Protein AF-A0A3P7FAY1-F1 (afdb_monomer_lite)

Foldseek 3Di:
DDDPPDPPPPPDPPDDPPPPPPPDPPPPPPDPDPPPDLLVVLLVQLLVVLVVQLVVLCVVCVPDVPSSVVSSWDALVVSLVSSVVVVSRPDRDDSVNSLVSVVVCVVVVQWDADPVRIIHGDDPPPDPDPVVLQQLVVDPCVVVEDPPDPRYPVPDPSNVVSVVVD

Structure (mmCIF, N/CA/C/O backbone):
data_AF-A0A3P7FAY1-F1
#
_entry.id   AF-A0A3P7FAY1-F1
#
loop_
_atom_site.group_PDB
_atom_site.id
_atom_site.type_symbol
_atom_site.label_atom_id
_atom_site.label_alt_id
_atom_site.label_comp_id
_atom_site.label_asym_id
_atom_site.label_entity_id
_atom_site.label_seq_id
_atom_site.pdbx_PDB_ins_code
_atom_site.Cartn_x
_atom_site.Cartn_y
_atom_site.Cartn_z
_atom_site.occupancy
_atom_site.B_iso_or_equiv
_atom_site.auth_seq_id
_atom_site.auth_comp_id
_atom_site.auth_asym_id
_atom_site.auth_atom_id
_atom_site.pdbx_PDB_model_num
ATOM 1 N N . MET A 1 1 ? -4.837 -12.043 38.611 1.00 30.36 1 MET A N 1
ATOM 2 C CA . MET A 1 1 ? -6.071 -11.304 38.277 1.00 30.36 1 MET A CA 1
ATOM 3 C C . MET A 1 1 ? -5.728 -9.819 38.271 1.00 30.36 1 MET A C 1
ATOM 5 O O . MET A 1 1 ? -6.006 -9.139 39.242 1.00 30.36 1 MET A O 1
ATOM 9 N N . HIS A 1 2 ? -5.007 -9.346 37.251 1.00 26.02 2 HIS A N 1
ATOM 10 C CA . HIS A 1 2 ? -4.680 -7.924 37.094 1.00 26.02 2 HIS A CA 1
ATOM 11 C C . HIS A 1 2 ? -5.364 -7.430 35.824 1.00 26.02 2 HIS A C 1
ATOM 13 O O . HIS A 1 2 ? -5.287 -8.087 34.786 1.00 26.02 2 HIS A O 1
ATOM 19 N N . GLY A 1 3 ? -6.137 -6.363 36.008 1.00 26.08 3 GLY A N 1
ATOM 20 C CA . GLY A 1 3 ? -7.195 -5.897 35.131 1.00 26.08 3 GLY A CA 1
ATOM 21 C C . GLY A 1 3 ? -6.705 -5.486 33.754 1.00 26.08 3 GLY A C 1
ATOM 22 O O . GLY A 1 3 ? -5.745 -4.739 33.604 1.00 26.08 3 GLY A O 1
ATOM 23 N N . ILE A 1 4 ? -7.436 -5.971 32.760 1.00 33.38 4 ILE A N 1
ATOM 24 C CA . ILE A 1 4 ? -7.482 -5.414 31.420 1.00 33.38 4 ILE A CA 1
ATOM 25 C C . ILE A 1 4 ? -8.342 -4.155 31.575 1.00 33.38 4 ILE A C 1
ATOM 27 O O . ILE A 1 4 ? -9.568 -4.230 31.494 1.00 33.38 4 ILE A O 1
ATOM 31 N N . GLU A 1 5 ? -7.724 -3.028 31.932 1.00 30.14 5 GLU A N 1
ATOM 32 C CA . GLU A 1 5 ? -8.387 -1.728 31.830 1.00 30.14 5 GLU A CA 1
ATOM 33 C C . GLU A 1 5 ? -8.719 -1.525 30.354 1.00 30.14 5 GLU A C 1
ATOM 35 O O . GLU A 1 5 ? -7.855 -1.438 29.479 1.00 30.14 5 GLU A O 1
ATOM 40 N N . LEU A 1 6 ? -10.020 -1.586 30.090 1.00 36.84 6 LEU A N 1
ATOM 41 C CA . LEU A 1 6 ? -10.635 -1.310 28.813 1.00 36.84 6 LEU A CA 1
ATOM 42 C C . LE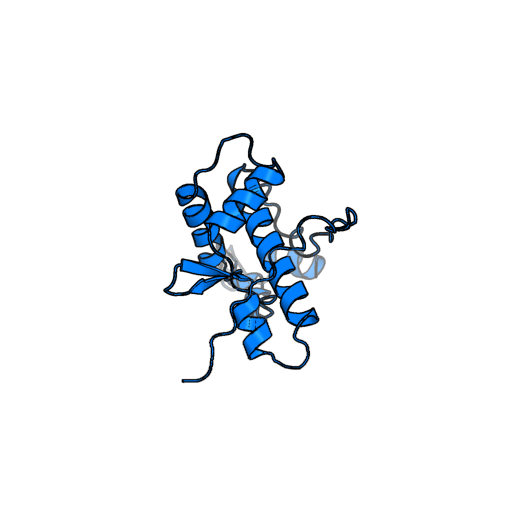U A 1 6 ? -10.094 0.025 28.305 1.00 36.84 6 LEU A C 1
ATOM 44 O O . LEU A 1 6 ? -10.191 1.035 28.995 1.00 36.84 6 LEU A O 1
ATOM 48 N N . CYS A 1 7 ? -9.593 0.043 27.070 1.00 35.34 7 CYS A N 1
ATOM 49 C CA . CYS A 1 7 ? -9.476 1.259 26.269 1.00 35.34 7 CYS A CA 1
ATOM 50 C C . CYS A 1 7 ? -10.884 1.831 26.017 1.00 35.34 7 CYS A C 1
ATOM 52 O O . CYS A 1 7 ? -11.404 1.793 24.903 1.00 35.34 7 CYS A O 1
ATOM 54 N N . SER A 1 8 ? -11.552 2.307 27.067 1.00 35.78 8 SER A N 1
ATOM 55 C CA . SER A 1 8 ? -12.758 3.107 26.982 1.00 35.78 8 SER A CA 1
ATOM 56 C C . SER A 1 8 ? -12.333 4.567 26.915 1.00 35.78 8 SER A C 1
ATOM 58 O O . SER A 1 8 ? -12.255 5.263 27.922 1.00 35.78 8 SER A O 1
ATOM 60 N N . ALA A 1 9 ? -12.064 5.034 25.705 1.00 35.66 9 ALA A N 1
ATOM 61 C CA . ALA A 1 9 ? -12.055 6.457 25.404 1.00 35.66 9 ALA A CA 1
ATOM 62 C C . ALA A 1 9 ? -13.043 6.689 24.260 1.00 35.66 9 ALA A C 1
ATOM 64 O O . ALA A 1 9 ? -12.687 6.887 23.103 1.00 35.66 9 ALA A O 1
ATOM 65 N N . LEU A 1 10 ? -14.324 6.612 24.618 1.00 33.62 10 LEU A N 1
ATOM 66 C CA . LEU A 1 10 ? -15.484 6.879 23.768 1.00 33.62 10 LEU A CA 1
ATOM 67 C C . LEU A 1 10 ? -15.800 8.388 23.719 1.00 33.62 10 LEU A C 1
ATOM 69 O O . LEU A 1 10 ? -16.954 8.798 23.673 1.00 33.62 10 LEU A O 1
ATOM 73 N N . SER A 1 11 ? -14.773 9.238 23.733 1.00 33.59 11 SER A N 1
ATOM 74 C CA . SER A 1 11 ? -14.944 10.691 23.780 1.00 33.59 11 SER A CA 1
ATOM 75 C C . SER A 1 11 ? -13.776 11.422 23.125 1.00 33.59 11 SER A C 1
ATOM 77 O O . SER A 1 11 ? -13.039 12.109 23.809 1.00 33.59 11 SER A O 1
ATOM 79 N N . PHE A 1 12 ? -13.600 11.267 21.808 1.00 32.78 12 PHE A N 1
ATOM 80 C CA . PHE A 1 12 ? -12.742 12.147 20.987 1.00 32.78 12 PHE A CA 1
ATOM 81 C C . PHE A 1 12 ? -13.224 12.239 19.523 1.00 32.78 12 PHE A C 1
ATOM 83 O O . PHE A 1 12 ? -12.440 12.370 18.589 1.00 32.78 12 PHE A O 1
ATOM 90 N N . LEU A 1 13 ? -14.541 12.167 19.296 1.00 35.19 13 LEU A N 1
ATOM 91 C CA . LEU A 1 13 ? -15.137 12.280 17.956 1.00 35.19 13 LEU A CA 1
ATOM 92 C C . LEU A 1 13 ? -15.399 13.727 17.494 1.00 35.19 13 LEU A C 1
ATOM 94 O O . LEU A 1 13 ? -16.086 13.919 16.497 1.00 35.19 13 LEU A O 1
ATOM 98 N N . THR A 1 14 ? -14.868 14.751 18.169 1.00 33.81 14 THR A N 1
ATOM 99 C CA . THR A 1 14 ? -15.209 16.152 17.841 1.00 33.81 14 THR A CA 1
ATOM 100 C C . THR A 1 14 ? -14.040 17.116 17.689 1.00 33.81 14 THR A C 1
ATOM 102 O O . THR A 1 14 ? -14.295 18.287 17.449 1.00 33.81 14 THR A O 1
ATOM 105 N N . ASP A 1 15 ? -12.787 16.665 17.740 1.00 30.23 15 ASP A N 1
ATOM 106 C CA . ASP A 1 15 ? -11.646 17.550 17.468 1.00 30.23 15 ASP A CA 1
ATOM 107 C C . ASP A 1 15 ? -10.657 16.865 16.519 1.00 30.23 15 ASP A C 1
ATOM 109 O O . ASP A 1 15 ? -9.567 16.425 16.872 1.00 30.23 15 ASP A O 1
ATOM 113 N N . PHE A 1 16 ? -11.120 16.667 15.285 1.00 31.62 16 PHE A N 1
ATOM 114 C CA . PHE A 1 16 ? -10.245 16.379 14.158 1.00 31.62 16 PHE A CA 1
ATOM 115 C C . PHE A 1 16 ? -9.950 17.740 13.521 1.00 31.62 16 PHE A C 1
ATOM 117 O O . PHE A 1 16 ? -10.864 18.302 12.905 1.00 31.62 16 PHE A O 1
ATOM 124 N N . PRO A 1 17 ? -8.746 18.317 13.683 1.00 29.61 17 PRO A N 1
ATOM 125 C CA . PRO A 1 17 ? -8.439 19.591 13.059 1.00 29.61 17 PRO A CA 1
ATOM 126 C C . PRO A 1 17 ? -8.649 19.450 11.551 1.00 29.61 17 PRO A C 1
ATOM 128 O O . PRO A 1 17 ? -8.152 18.519 10.911 1.00 29.61 17 PRO A O 1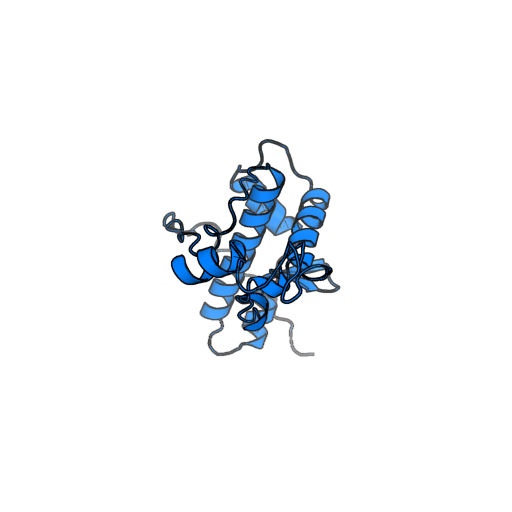
ATOM 131 N N . GLN A 1 18 ? -9.420 20.380 10.987 1.00 39.53 18 GLN A N 1
ATOM 132 C CA . GLN A 1 18 ? -9.682 20.484 9.548 1.00 39.53 18 GLN A CA 1
ATOM 133 C C . GLN A 1 18 ? -8.403 20.767 8.734 1.00 39.53 18 GLN A C 1
ATOM 135 O O . GLN A 1 18 ? -8.447 20.753 7.508 1.00 39.53 18 GLN A O 1
ATOM 140 N N . ASP A 1 19 ? -7.263 20.914 9.408 1.00 26.94 19 ASP A N 1
ATOM 141 C CA . ASP A 1 19 ? -5.934 21.128 8.852 1.00 26.94 19 ASP A CA 1
ATOM 142 C C . ASP A 1 19 ? -5.068 19.858 8.878 1.00 26.94 19 ASP A C 1
ATOM 144 O O . ASP A 1 19 ? -3.886 19.897 9.229 1.00 26.94 19 ASP A O 1
ATOM 148 N N . ILE A 1 20 ? -5.592 18.717 8.407 1.00 34.03 20 ILE A N 1
ATOM 149 C CA . ILE A 1 20 ? -4.687 17.797 7.701 1.00 34.03 20 ILE A CA 1
ATOM 150 C C . ILE A 1 20 ? -4.401 18.467 6.366 1.00 34.03 20 ILE A C 1
ATOM 152 O O . ILE A 1 20 ? -5.033 18.190 5.343 1.00 34.03 20 ILE A O 1
ATOM 156 N N . ALA A 1 21 ? -3.442 19.393 6.421 1.00 27.80 21 ALA A N 1
ATOM 157 C CA . ALA A 1 21 ? -2.654 19.786 5.282 1.00 27.80 21 ALA A CA 1
ATOM 158 C C . ALA A 1 21 ? -2.371 18.510 4.496 1.00 27.80 21 ALA A C 1
ATOM 160 O O . ALA A 1 21 ? -1.816 17.550 5.035 1.00 27.80 21 ALA A O 1
ATOM 161 N N . PHE A 1 22 ? -2.857 18.502 3.258 1.00 34.53 22 PHE A N 1
ATOM 162 C CA . PHE A 1 22 ? -2.471 17.598 2.195 1.00 34.53 22 PHE A CA 1
ATOM 163 C C . PHE A 1 22 ? -0.962 17.391 2.306 1.00 34.53 22 PHE A C 1
ATOM 165 O O . PHE A 1 22 ? -0.188 18.235 1.860 1.00 34.53 22 PHE A O 1
ATOM 172 N N . VAL A 1 23 ? -0.542 16.330 3.002 1.00 30.69 23 VAL A N 1
ATOM 173 C CA . VAL A 1 23 ? 0.870 15.991 3.091 1.00 30.69 23 VAL A CA 1
ATOM 174 C C . VAL A 1 23 ? 1.198 15.633 1.655 1.00 30.69 23 VAL A C 1
ATOM 176 O O . VAL A 1 23 ? 0.591 14.690 1.129 1.00 30.69 23 VAL A O 1
ATOM 179 N N . PRO A 1 24 ? 2.017 16.437 0.958 1.00 26.48 24 PRO A N 1
ATOM 180 C CA . PRO A 1 24 ? 2.257 16.187 -0.438 1.00 26.48 24 PRO A CA 1
ATOM 181 C C . PRO A 1 24 ? 2.856 14.791 -0.505 1.00 26.48 24 PRO A C 1
ATOM 183 O O . PRO A 1 24 ? 3.739 14.424 0.268 1.00 26.48 24 PRO A O 1
ATOM 186 N N . PHE A 1 25 ? 2.272 13.995 -1.383 1.00 32.62 25 PHE A N 1
ATOM 187 C CA . PHE A 1 25 ? 2.651 12.638 -1.718 1.00 32.62 25 PHE A CA 1
ATOM 188 C C . PHE A 1 25 ? 4.052 12.654 -2.359 1.00 32.62 25 PHE A C 1
ATOM 190 O O . PHE A 1 25 ? 4.218 12.389 -3.545 1.00 32.62 25 PHE A O 1
ATOM 197 N N . THR A 1 26 ? 5.085 13.026 -1.602 1.00 30.67 26 THR A N 1
ATOM 198 C CA . THR A 1 26 ? 6.459 13.213 -2.080 1.00 30.67 26 THR A CA 1
ATOM 199 C C . THR A 1 26 ? 7.220 11.895 -2.065 1.00 30.67 26 THR A C 1
ATOM 201 O O . THR A 1 26 ? 8.274 11.770 -1.456 1.00 30.67 26 THR A O 1
ATOM 204 N N . SER A 1 27 ? 6.692 10.882 -2.754 1.00 28.00 27 SER A N 1
ATOM 205 C CA . SER A 1 27 ? 7.543 9.834 -3.341 1.00 28.00 27 SER A CA 1
ATOM 206 C C . SER A 1 27 ? 6.814 8.925 -4.332 1.00 28.00 27 SER A C 1
ATOM 208 O O . SER A 1 27 ? 7.124 7.744 -4.467 1.00 28.00 27 SER A O 1
ATOM 210 N N . CYS A 1 28 ? 5.811 9.431 -5.046 1.00 30.11 28 CYS A N 1
ATOM 211 C CA . CYS A 1 28 ? 5.191 8.658 -6.121 1.00 30.11 28 CYS A CA 1
ATOM 212 C C . CYS A 1 28 ? 4.789 9.586 -7.276 1.00 30.11 28 CYS A C 1
ATOM 214 O O . CYS A 1 28 ? 3.655 9.636 -7.731 1.00 30.11 28 CYS A O 1
ATOM 216 N N . GLU A 1 29 ? 5.786 10.327 -7.769 1.00 28.47 29 GLU A N 1
ATOM 217 C CA . GLU A 1 29 ? 5.729 11.014 -9.069 1.00 28.47 29 GLU A CA 1
ATOM 218 C C . GLU A 1 29 ? 6.706 10.437 -10.107 1.00 28.47 29 GLU A C 1
ATOM 220 O O . GLU A 1 29 ? 6.710 10.881 -11.250 1.00 28.47 29 GLU A O 1
ATOM 225 N N . ARG A 1 30 ? 7.504 9.405 -9.782 1.00 32.41 30 ARG A N 1
ATOM 226 C CA . ARG A 1 30 ? 8.520 8.877 -10.721 1.00 32.41 30 ARG A CA 1
ATOM 227 C C . ARG A 1 30 ? 8.138 7.625 -11.506 1.00 32.41 30 ARG A C 1
ATOM 229 O O . ARG A 1 30 ? 8.947 7.122 -12.274 1.00 32.41 30 ARG A O 1
ATOM 236 N N . LEU A 1 31 ? 6.910 7.139 -11.364 1.00 31.25 31 LEU A N 1
ATOM 237 C CA . LEU A 1 31 ? 6.350 6.097 -12.223 1.00 31.25 31 LEU A CA 1
ATOM 238 C C . LEU A 1 31 ? 4.982 6.600 -12.662 1.00 31.25 31 LEU A C 1
ATOM 240 O O . LEU A 1 31 ? 4.072 6.657 -11.842 1.00 31.25 31 LEU A O 1
ATOM 244 N N . GLY A 1 32 ? 4.863 7.031 -13.921 1.00 31.20 32 GLY A N 1
ATOM 245 C CA . GLY A 1 32 ? 3.668 7.629 -14.526 1.00 31.20 32 GLY A CA 1
ATOM 246 C C . GLY A 1 32 ? 2.459 6.691 -14.581 1.00 31.20 32 GLY A C 1
ATOM 247 O O . GLY A 1 32 ? 1.963 6.352 -15.650 1.00 31.20 32 GLY A O 1
ATOM 248 N N . TYR A 1 33 ? 1.960 6.281 -13.422 1.00 33.16 33 TYR A N 1
ATOM 249 C CA . TYR A 1 33 ? 0.881 5.329 -13.266 1.00 33.16 33 TYR A CA 1
ATOM 250 C C . TYR A 1 33 ? -0.353 6.067 -12.747 1.00 33.16 33 TYR A C 1
ATOM 252 O O . TYR A 1 33 ? -0.683 6.066 -11.562 1.00 33.16 33 TYR A O 1
ATOM 260 N N . LYS A 1 34 ? -1.063 6.736 -13.664 1.00 33.12 34 LYS A N 1
ATOM 261 C CA . LYS A 1 34 ? -2.413 7.247 -13.397 1.00 33.12 34 LYS A CA 1
ATOM 262 C C . LYS A 1 34 ? -3.363 6.063 -13.188 1.00 33.12 34 LYS A C 1
ATOM 264 O O . LYS A 1 34 ? -4.038 5.637 -14.118 1.00 33.12 34 LYS A O 1
ATOM 269 N N . LYS A 1 35 ? -3.478 5.562 -11.958 1.00 33.56 35 LYS A N 1
ATOM 270 C CA . LYS A 1 35 ? -4.628 4.748 -11.540 1.00 33.56 35 LYS A CA 1
ATOM 271 C C . LYS A 1 35 ? -5.487 5.548 -10.570 1.00 33.56 35 LYS A C 1
ATOM 273 O O . LYS A 1 35 ? -5.412 5.385 -9.358 1.00 33.56 35 LYS A O 1
ATOM 278 N N . LYS A 1 36 ? -6.338 6.411 -11.131 1.00 35.47 36 LYS A N 1
ATOM 279 C CA . LYS A 1 36 ? -7.563 6.867 -10.461 1.00 35.47 36 LYS A CA 1
ATOM 280 C C . LYS A 1 36 ? -8.638 5.802 -10.693 1.00 35.47 36 LYS A C 1
ATOM 282 O O . LYS A 1 36 ? -9.499 5.969 -11.549 1.00 35.47 36 LYS A O 1
ATOM 287 N N . THR A 1 37 ? -8.554 4.679 -9.986 1.00 34.84 37 THR A N 1
ATOM 288 C CA . THR A 1 37 ? -9.692 3.766 -9.831 1.00 34.84 37 THR A CA 1
ATOM 289 C C . THR A 1 37 ? -10.326 4.068 -8.478 1.00 34.84 37 THR A C 1
ATOM 291 O O . THR A 1 37 ? -9.622 4.389 -7.527 1.00 34.84 37 THR A O 1
ATOM 294 N N . ALA A 1 38 ? -11.652 3.996 -8.350 1.00 41.88 38 ALA A N 1
ATOM 295 C CA . ALA A 1 38 ? -12.307 4.230 -7.055 1.00 41.88 38 ALA A CA 1
ATOM 296 C C . ALA A 1 38 ? -11.723 3.323 -5.945 1.00 41.88 38 ALA A C 1
ATOM 298 O O . ALA A 1 38 ? -11.583 3.755 -4.807 1.00 41.88 38 ALA A O 1
ATOM 299 N N . SER A 1 39 ? -11.267 2.117 -6.307 1.00 45.44 39 SER A N 1
ATOM 300 C CA . SER A 1 39 ? -10.563 1.184 -5.420 1.00 45.44 39 SER A CA 1
ATOM 301 C C . SER A 1 39 ? -9.203 1.679 -4.910 1.00 45.44 39 SER A C 1
ATOM 303 O O . SER A 1 39 ? -8.863 1.388 -3.765 1.00 45.44 39 SER A O 1
ATOM 305 N N . SER A 1 40 ? -8.433 2.443 -5.701 1.00 53.38 40 SER A N 1
ATOM 306 C CA . SER A 1 40 ? -7.132 2.968 -5.260 1.00 53.38 40 SER A CA 1
ATOM 307 C C . SER A 1 40 ? -7.293 4.111 -4.258 1.00 53.38 40 SER A C 1
ATOM 309 O O . SER A 1 40 ? -6.527 4.187 -3.303 1.00 53.38 40 SER A O 1
ATOM 311 N N . GLY A 1 41 ? -8.335 4.936 -4.415 1.00 59.25 41 GLY A N 1
ATOM 312 C CA . GLY A 1 41 ? -8.660 6.008 -3.470 1.00 59.25 41 GLY A CA 1
ATOM 313 C C . GLY A 1 41 ? -9.166 5.492 -2.119 1.00 59.25 41 GLY A C 1
ATOM 314 O O . GLY A 1 41 ? -8.713 5.947 -1.071 1.00 59.25 41 GLY A O 1
ATOM 315 N N . CYS A 1 42 ? -10.076 4.510 -2.116 1.00 57.31 42 CYS A N 1
ATOM 316 C CA . CYS A 1 42 ? -10.581 3.934 -0.864 1.00 57.31 42 CYS A CA 1
ATOM 317 C C . CYS A 1 42 ? -9.460 3.166 -0.115 1.00 57.31 42 CYS A C 1
ATOM 319 O O . CYS A 1 42 ? -9.386 3.245 1.112 1.00 57.31 42 CYS A O 1
ATOM 321 N N . SER A 1 43 ? -8.536 2.514 -0.845 1.00 67.75 43 SER A N 1
ATOM 322 C CA . SER A 1 43 ? -7.324 1.898 -0.272 1.00 67.75 43 SER A CA 1
ATOM 323 C C . SER A 1 43 ? -6.400 2.930 0.384 1.00 67.75 43 SER A C 1
ATOM 325 O O . SER A 1 43 ? -6.039 2.789 1.555 1.00 67.75 43 SER A O 1
ATOM 327 N N . SER A 1 44 ? -6.086 4.023 -0.322 1.00 78.94 44 SER A N 1
ATOM 328 C CA . SER A 1 44 ? -5.197 5.063 0.207 1.00 78.94 44 SER A CA 1
ATOM 329 C C . SER A 1 44 ? -5.777 5.755 1.442 1.00 78.94 44 SER A C 1
ATOM 331 O O . SER A 1 44 ? -5.042 6.067 2.371 1.00 78.94 44 SER A O 1
ATOM 333 N N . ILE A 1 45 ? -7.095 5.956 1.499 1.00 82.31 45 ILE A N 1
ATOM 334 C CA . ILE A 1 45 ? -7.755 6.618 2.636 1.00 82.31 45 ILE A CA 1
ATOM 335 C C . ILE A 1 45 ? -7.792 5.733 3.877 1.00 82.31 45 ILE A C 1
ATOM 337 O O . ILE A 1 45 ? -7.521 6.224 4.974 1.00 82.31 45 ILE A O 1
ATOM 341 N N . GLY A 1 46 ? -8.096 4.441 3.715 1.00 85.19 46 GLY A N 1
ATOM 342 C CA . GLY A 1 46 ? -8.028 3.483 4.819 1.00 85.19 46 GLY A CA 1
ATOM 343 C C . GLY A 1 46 ? -6.618 3.404 5.409 1.00 85.19 46 GLY A C 1
ATOM 344 O O . GLY A 1 46 ? -6.453 3.423 6.628 1.00 85.19 46 GLY A O 1
ATOM 345 N N . LEU A 1 47 ? -5.594 3.414 4.548 1.00 88.69 47 LEU A N 1
ATOM 346 C CA . LEU A 1 47 ? -4.197 3.464 4.973 1.00 88.69 47 LEU A CA 1
ATOM 347 C C . LEU A 1 47 ? -3.859 4.763 5.721 1.00 88.69 47 LEU A C 1
ATOM 349 O O . LEU A 1 47 ? -3.295 4.695 6.813 1.00 88.69 47 LEU A O 1
ATOM 353 N N . CYS A 1 48 ? -4.230 5.931 5.182 1.00 88.69 48 CYS A N 1
ATOM 354 C CA . CYS A 1 48 ? -3.991 7.219 5.844 1.00 88.69 48 CYS A CA 1
ATOM 355 C C . CYS A 1 48 ? -4.620 7.265 7.239 1.00 88.69 48 CYS A C 1
ATOM 357 O O . CYS A 1 48 ? -3.987 7.716 8.190 1.00 88.69 48 CYS A O 1
ATOM 359 N N . TYR A 1 49 ? -5.840 6.750 7.381 1.00 91.62 49 TYR A N 1
ATOM 360 C CA . TYR A 1 49 ? -6.508 6.666 8.673 1.00 91.62 49 TYR A CA 1
ATOM 361 C C . TYR A 1 49 ? -5.729 5.816 9.687 1.00 91.62 49 TYR A C 1
ATOM 363 O O . TYR A 1 49 ? -5.493 6.258 10.813 1.00 91.62 49 TYR A O 1
ATOM 371 N N . LEU A 1 50 ? -5.272 4.628 9.281 1.00 93.06 50 LEU A N 1
ATOM 372 C CA . LEU A 1 50 ? -4.471 3.752 10.142 1.00 93.06 50 LEU A CA 1
ATOM 373 C C . LEU A 1 50 ? -3.120 4.388 10.514 1.00 93.06 50 LEU A C 1
ATOM 375 O O . LEU A 1 50 ? -2.660 4.227 11.645 1.00 93.06 50 LEU A O 1
ATOM 379 N N . GLN A 1 51 ? -2.499 5.138 9.599 1.00 92.56 51 GLN A N 1
ATOM 380 C CA . GLN A 1 51 ? -1.269 5.892 9.869 1.00 92.56 51 GLN A CA 1
ATOM 381 C C . GLN A 1 51 ? -1.502 7.006 10.894 1.00 92.56 51 GLN A C 1
ATOM 383 O O . GLN A 1 51 ? -0.726 7.141 11.840 1.00 92.56 51 GLN A O 1
ATOM 388 N N . SER A 1 52 ? -2.592 7.766 10.756 1.00 91.38 52 SER A N 1
ATOM 389 C CA . SER A 1 52 ? -2.973 8.793 11.730 1.00 91.38 52 SER A CA 1
ATOM 390 C C . SER A 1 52 ? -3.256 8.193 13.107 1.00 91.38 52 SER A C 1
ATOM 392 O O . SER A 1 52 ? -2.736 8.696 14.100 1.00 91.38 52 SER A O 1
ATOM 394 N N . LYS A 1 53 ? -4.018 7.091 13.182 1.00 93.44 53 LYS A N 1
ATOM 395 C CA . LYS A 1 53 ? -4.312 6.394 14.450 1.00 93.44 53 LYS A CA 1
ATOM 396 C C . LYS A 1 53 ? -3.042 5.915 15.140 1.00 93.44 53 LYS A C 1
ATOM 398 O O . LYS A 1 53 ? -2.900 6.094 16.346 1.00 93.44 53 LYS A O 1
ATOM 403 N N . ARG A 1 54 ? -2.093 5.375 14.374 1.00 92.94 54 ARG A N 1
ATOM 404 C CA . ARG A 1 54 ? -0.786 4.990 14.901 1.00 92.94 54 ARG A CA 1
ATOM 405 C C . ARG A 1 54 ? -0.019 6.181 15.471 1.00 92.94 54 ARG A C 1
ATOM 407 O O . ARG A 1 54 ? 0.448 6.095 16.600 1.00 92.94 54 ARG A O 1
ATOM 414 N N . LYS A 1 55 ? 0.096 7.274 14.712 1.00 91.75 55 LYS A N 1
ATOM 415 C CA . LYS A 1 55 ? 0.823 8.473 15.153 1.00 91.75 55 LYS A CA 1
ATOM 416 C C . LYS A 1 55 ? 0.242 9.024 16.460 1.00 91.75 55 LYS A C 1
ATOM 418 O O . LYS A 1 55 ? 0.982 9.244 17.409 1.00 91.75 55 LYS A O 1
ATOM 423 N N . LEU A 1 56 ? -1.084 9.147 16.533 1.00 92.06 56 LEU A N 1
ATOM 424 C CA . LEU A 1 56 ? -1.781 9.587 17.746 1.00 92.06 56 LEU A CA 1
ATOM 425 C C . LEU A 1 56 ? -1.524 8.652 18.933 1.00 92.06 56 LEU A C 1
ATOM 427 O O . LEU A 1 56 ? -1.351 9.108 20.060 1.00 92.06 56 LEU A O 1
ATOM 431 N N . SER A 1 57 ? -1.480 7.344 18.689 1.00 91.44 57 SER A N 1
ATOM 432 C CA . SER A 1 57 ? -1.207 6.356 19.730 1.00 91.44 57 SER A CA 1
ATOM 433 C C . SER A 1 57 ? 0.243 6.413 20.226 1.00 91.44 57 SER A C 1
ATOM 435 O O . SER A 1 57 ? 0.487 6.271 21.420 1.00 91.44 57 SER A O 1
ATOM 437 N N . GLU A 1 58 ? 1.209 6.646 19.336 1.00 91.38 58 GLU A N 1
ATOM 438 C CA . GLU A 1 58 ? 2.619 6.852 19.696 1.00 91.38 58 GLU A CA 1
ATOM 439 C C . GLU A 1 58 ? 2.808 8.147 20.509 1.00 91.38 58 GLU A C 1
ATOM 441 O O . GLU A 1 58 ? 3.538 8.150 21.498 1.00 91.38 58 GLU A O 1
ATOM 446 N N . GLU A 1 59 ? 2.091 9.219 20.156 1.00 91.19 59 GLU A N 1
ATOM 447 C CA . GLU A 1 59 ? 2.084 10.493 20.893 1.00 91.19 59 GLU A CA 1
ATOM 448 C C . GLU A 1 59 ? 1.374 10.396 22.254 1.00 91.19 59 GLU A C 1
ATOM 450 O O . GLU A 1 59 ? 1.793 11.032 23.219 1.00 91.19 59 GLU A O 1
ATOM 455 N N . SER A 1 60 ? 0.323 9.581 22.362 1.00 89.12 60 SER A N 1
ATOM 456 C CA . SER A 1 60 ? -0.423 9.398 23.619 1.00 89.12 60 SER A CA 1
ATOM 457 C C . SER A 1 60 ? 0.309 8.499 24.622 1.00 89.12 60 SER A C 1
ATOM 459 O O . SER A 1 60 ? 0.076 8.589 25.826 1.00 89.12 60 SER A O 1
ATOM 461 N N . HIS A 1 61 ? 1.210 7.638 24.139 1.00 90.31 61 HIS A N 1
ATOM 462 C CA . HIS A 1 61 ? 1.885 6.607 24.930 1.00 90.31 61 HIS A CA 1
ATOM 463 C C . HIS A 1 61 ? 3.417 6.662 24.774 1.00 90.31 61 HIS A C 1
ATOM 465 O O . HIS A 1 61 ? 4.074 5.634 24.629 1.00 90.31 61 HIS A O 1
ATOM 471 N N . VAL A 1 62 ? 4.008 7.862 24.849 1.00 87.69 62 VAL A N 1
ATOM 472 C CA . VAL A 1 62 ? 5.460 8.105 24.654 1.00 87.69 62 VAL A CA 1
ATOM 473 C C . VAL A 1 62 ? 6.357 7.230 25.548 1.00 87.69 62 VAL A C 1
ATOM 475 O O . VAL A 1 62 ? 7.461 6.867 25.147 1.00 87.69 62 VAL A O 1
ATOM 478 N N . GLY A 1 63 ? 5.897 6.873 26.751 1.00 89.31 63 GLY A N 1
ATOM 479 C CA . GLY A 1 63 ? 6.646 6.051 27.711 1.00 89.31 63 GLY A CA 1
ATOM 480 C C . GLY A 1 63 ? 6.360 4.546 27.661 1.00 89.31 63 GLY A C 1
ATOM 481 O O . GLY A 1 63 ? 7.047 3.790 28.344 1.00 89.31 63 GLY A O 1
ATOM 482 N N . ASP A 1 64 ? 5.371 4.104 26.880 1.00 93.00 64 ASP A N 1
ATOM 483 C CA . ASP A 1 64 ? 4.966 2.696 26.798 1.00 93.00 64 ASP A CA 1
ATOM 484 C C . ASP A 1 64 ? 4.727 2.279 25.334 1.00 93.00 64 ASP A C 1
ATOM 486 O O . ASP A 1 64 ? 3.603 2.347 24.823 1.00 93.00 64 ASP A O 1
ATOM 490 N N . PRO A 1 65 ? 5.780 1.806 24.641 1.00 91.50 65 PRO A N 1
ATOM 491 C CA . PRO A 1 65 ? 5.680 1.353 23.257 1.00 91.50 65 PRO A CA 1
ATOM 492 C C . PRO A 1 65 ? 4.749 0.150 23.063 1.00 91.50 65 PRO A C 1
ATOM 494 O O . PRO A 1 65 ? 4.245 -0.061 21.956 1.00 91.50 65 PRO A O 1
ATOM 497 N N . TYR A 1 66 ? 4.530 -0.655 24.108 1.00 93.06 66 TYR A N 1
ATOM 498 C CA . TYR A 1 66 ? 3.625 -1.797 24.037 1.00 93.06 66 TYR A CA 1
ATOM 499 C C . TYR A 1 66 ? 2.176 -1.313 24.027 1.00 93.06 66 TYR A C 1
ATOM 501 O O . TYR A 1 66 ? 1.435 -1.649 23.101 1.00 93.06 66 TYR A O 1
ATOM 509 N N . ALA A 1 67 ? 1.799 -0.445 24.971 1.00 91.75 67 ALA A N 1
ATOM 510 C CA . ALA A 1 67 ? 0.483 0.192 24.961 1.00 91.75 67 ALA A CA 1
ATOM 511 C C . ALA A 1 67 ? 0.259 0.996 23.672 1.00 91.75 67 ALA A C 1
ATOM 513 O O . ALA A 1 67 ? -0.773 0.835 23.022 1.00 91.75 67 ALA A O 1
ATOM 514 N N . ALA A 1 68 ? 1.262 1.765 23.224 1.00 92.81 68 ALA A N 1
ATOM 515 C CA . ALA A 1 68 ? 1.206 2.486 21.952 1.00 92.81 68 ALA A CA 1
ATOM 516 C C . ALA A 1 68 ? 0.913 1.547 20.772 1.00 92.81 68 ALA A C 1
ATOM 518 O O . ALA A 1 68 ? 0.161 1.891 19.858 1.00 92.81 68 ALA A O 1
ATOM 519 N N . ARG A 1 69 ? 1.499 0.346 20.767 1.00 92.75 69 ARG A N 1
ATOM 520 C CA . ARG A 1 69 ? 1.262 -0.646 19.717 1.00 92.75 69 ARG A CA 1
ATOM 521 C C . ARG A 1 69 ? -0.150 -1.211 19.773 1.00 92.75 69 ARG A C 1
ATOM 523 O O . ARG A 1 69 ? -0.791 -1.256 18.724 1.00 92.75 69 ARG A O 1
ATOM 530 N N . GLU A 1 70 ? -0.611 -1.629 20.946 1.00 93.50 70 GLU A N 1
ATOM 531 C CA . GLU A 1 70 ? -1.941 -2.220 21.126 1.00 93.50 70 GLU A CA 1
ATOM 532 C C . GLU A 1 70 ? -3.058 -1.224 20.794 1.00 93.50 70 GLU A C 1
ATOM 534 O O . GLU A 1 70 ? -3.967 -1.556 20.035 1.00 93.50 70 GLU A O 1
ATOM 539 N N . CYS A 1 71 ? -2.938 0.025 21.248 1.00 92.12 71 CYS A N 1
ATOM 540 C CA . CYS A 1 71 ? -3.913 1.091 20.991 1.00 92.12 71 CYS A CA 1
ATOM 541 C C . CYS A 1 71 ? -3.945 1.568 19.526 1.00 92.12 71 CYS A C 1
ATOM 543 O O . CYS A 1 71 ? -4.890 2.235 19.105 1.00 92.12 71 CYS A O 1
ATOM 545 N N . SER A 1 72 ? -2.938 1.214 18.721 1.00 93.75 72 SER A N 1
ATOM 546 C CA . SER A 1 72 ? -2.908 1.533 17.288 1.00 93.75 72 SER A CA 1
ATOM 547 C C . SER A 1 72 ? -3.729 0.562 16.426 1.00 93.75 72 SER A C 1
ATOM 549 O O . SER A 1 72 ? -3.897 0.816 15.230 1.00 93.75 72 SER A O 1
ATOM 551 N N . PHE A 1 73 ? -4.172 -0.576 16.972 1.00 95.12 73 PHE A N 1
ATOM 552 C CA . PHE A 1 73 ? -4.958 -1.560 16.227 1.00 95.12 73 PHE A CA 1
ATOM 553 C C . PHE A 1 73 ? -6.419 -1.126 16.093 1.00 95.12 73 PHE A C 1
ATOM 555 O O . PHE A 1 73 ? -7.037 -0.643 17.037 1.00 95.12 73 PHE A O 1
ATOM 562 N N . VAL A 1 74 ? -6.983 -1.331 14.902 1.00 95.69 74 VAL A N 1
ATOM 563 C CA . VAL A 1 74 ? -8.344 -0.907 14.561 1.00 95.69 74 VAL A CA 1
ATOM 564 C C . VAL A 1 74 ? -9.099 -2.023 13.838 1.00 95.69 74 VAL A C 1
ATOM 566 O O . VAL A 1 74 ? -8.523 -2.778 13.055 1.00 95.69 74 VAL A O 1
ATOM 569 N N . ARG A 1 75 ? -10.410 -2.140 14.081 1.00 95.44 75 ARG A N 1
ATOM 570 C CA . ARG A 1 75 ? -11.282 -3.114 13.400 1.00 95.44 75 ARG A CA 1
ATOM 571 C C . ARG A 1 75 ? -11.695 -2.639 12.005 1.00 95.44 75 ARG A C 1
ATOM 573 O O . ARG A 1 75 ? -11.857 -1.442 11.771 1.00 95.44 75 ARG A O 1
ATOM 580 N N . SER A 1 76 ? -11.980 -3.585 11.107 1.00 94.00 76 SER A N 1
ATOM 581 C CA . SER A 1 76 ? -12.501 -3.303 9.758 1.00 94.00 76 SER A CA 1
ATOM 582 C C . SER A 1 76 ? -13.788 -2.469 9.771 1.00 94.00 76 SER A C 1
ATOM 584 O O . SER A 1 76 ? -13.970 -1.609 8.911 1.00 94.00 76 SER A O 1
ATOM 586 N N . SER A 1 77 ? -14.651 -2.652 10.775 1.00 93.75 77 SER A N 1
ATOM 587 C CA . SER A 1 77 ? -15.891 -1.885 10.943 1.00 93.75 77 SER A CA 1
ATOM 588 C C . SER A 1 77 ? -15.661 -0.387 11.174 1.00 93.75 77 SER A C 1
ATOM 590 O O . SER A 1 77 ? -16.382 0.431 10.602 1.00 93.75 77 SER A O 1
ATOM 592 N N . GLU A 1 78 ? -14.654 -0.027 11.973 1.00 93.94 78 GLU A N 1
ATOM 593 C CA . GLU A 1 78 ? -14.297 1.366 12.275 1.00 93.94 78 GLU A CA 1
ATOM 594 C C . GLU A 1 78 ? -13.678 2.042 11.045 1.00 93.94 78 GLU A C 1
ATOM 596 O O . GLU A 1 78 ? -14.066 3.152 10.683 1.00 93.94 78 GLU A O 1
ATOM 601 N N . VAL A 1 79 ? -12.810 1.329 10.315 1.00 92.44 79 VAL A N 1
ATOM 602 C CA . VAL A 1 79 ? -12.274 1.809 9.029 1.00 92.44 79 VAL A CA 1
ATOM 603 C C . VAL A 1 79 ? -13.400 2.016 8.012 1.00 92.44 79 VAL A C 1
ATOM 605 O O . VAL A 1 79 ? -13.440 3.035 7.324 1.00 92.44 79 VAL A O 1
ATOM 608 N N . ALA A 1 80 ? -14.351 1.082 7.933 1.00 91.31 80 ALA A N 1
ATOM 609 C CA . ALA A 1 80 ? -15.492 1.186 7.030 1.00 91.31 80 ALA A CA 1
ATOM 610 C C . ALA A 1 80 ? -16.370 2.405 7.350 1.00 91.31 80 ALA A C 1
ATOM 612 O O . ALA A 1 80 ? -16.856 3.068 6.434 1.00 91.31 80 ALA A O 1
ATOM 613 N N . GLN A 1 81 ? -16.565 2.714 8.635 1.00 90.81 81 GLN A N 1
ATOM 614 C CA . GLN A 1 81 ? -17.275 3.918 9.060 1.00 90.81 81 GLN A CA 1
ATOM 615 C C . GLN A 1 81 ? -16.517 5.178 8.646 1.00 90.81 81 GLN A C 1
ATOM 617 O O . GLN A 1 81 ? -17.093 6.025 7.973 1.00 90.81 81 GLN A O 1
ATOM 622 N N . PHE A 1 82 ? -15.214 5.246 8.922 1.00 90.06 82 PHE A N 1
ATOM 623 C CA . PHE A 1 82 ? -14.389 6.383 8.520 1.00 90.06 82 PHE A CA 1
ATOM 624 C C . PHE A 1 82 ? -14.437 6.646 7.005 1.00 90.06 82 PHE A C 1
ATOM 626 O O . PHE A 1 82 ? -14.600 7.785 6.569 1.00 90.06 82 PHE A O 1
ATOM 633 N N . VAL A 1 83 ? -14.335 5.595 6.185 1.00 87.38 83 VAL A N 1
ATOM 634 C CA . VAL A 1 83 ? -14.390 5.721 4.719 1.00 87.38 83 VAL A CA 1
ATOM 635 C C . VAL A 1 83 ? -15.759 6.228 4.248 1.00 87.38 83 VAL A C 1
ATOM 637 O O . VAL A 1 83 ? -15.813 7.060 3.337 1.00 87.38 83 VAL A O 1
ATOM 640 N N . ARG A 1 84 ? -16.854 5.771 4.874 1.00 87.56 84 ARG A N 1
ATOM 641 C CA . ARG A 1 84 ? -18.212 6.266 4.587 1.00 87.56 84 ARG A CA 1
ATOM 642 C C . ARG A 1 84 ? -18.371 7.732 4.975 1.00 87.56 84 ARG A C 1
ATOM 644 O O . ARG A 1 84 ? -18.853 8.511 4.158 1.00 87.56 84 ARG A O 1
ATOM 651 N N . ASP A 1 85 ? -17.901 8.112 6.160 1.00 88.19 85 ASP A N 1
ATOM 652 C CA . ASP A 1 85 ? -18.022 9.475 6.687 1.00 88.19 85 ASP A CA 1
ATOM 653 C C . ASP A 1 85 ? -17.238 10.489 5.840 1.00 88.19 85 ASP A C 1
ATOM 655 O O . ASP A 1 85 ? -17.662 11.631 5.669 1.00 88.19 85 ASP A O 1
ATOM 659 N N . LYS A 1 86 ? -16.109 10.073 5.250 1.00 84.44 86 LYS A N 1
ATOM 660 C CA . LYS A 1 86 ? -15.342 10.907 4.309 1.00 84.44 86 LYS A CA 1
ATOM 661 C C . LYS A 1 86 ? -15.961 10.996 2.909 1.00 84.44 86 LYS A C 1
ATOM 663 O O . LYS A 1 86 ? -15.543 11.853 2.135 1.00 84.44 86 LYS A O 1
ATOM 668 N N . GLY A 1 87 ? -16.923 10.137 2.564 1.00 81.56 87 GLY A N 1
ATOM 669 C CA . GLY A 1 87 ? -17.696 10.235 1.321 1.00 81.56 87 GLY A CA 1
ATOM 670 C C . GLY A 1 87 ? -16.887 10.071 0.028 1.00 81.56 87 GLY A C 1
ATOM 671 O O . GLY A 1 87 ? -17.274 10.605 -1.010 1.00 81.56 87 GLY A O 1
ATOM 672 N N . VAL A 1 88 ? -15.750 9.363 0.059 1.00 74.75 88 VAL A N 1
ATOM 673 C CA . VAL A 1 88 ? -14.835 9.309 -1.103 1.00 74.75 88 VAL A CA 1
ATOM 674 C C . VAL A 1 88 ? -15.253 8.283 -2.155 1.00 74.75 88 VAL A C 1
ATOM 676 O O . VAL A 1 88 ? -14.968 8.433 -3.346 1.00 74.75 88 VAL A O 1
ATOM 679 N N . CYS A 1 89 ? -15.967 7.246 -1.738 1.00 75.88 89 CYS A N 1
ATOM 680 C CA . CYS A 1 89 ? -16.419 6.186 -2.622 1.00 75.88 89 CYS A CA 1
ATOM 681 C C . CYS A 1 89 ? -17.871 6.498 -3.038 1.00 75.88 89 CYS A C 1
ATOM 683 O O . CYS A 1 89 ? -18.751 6.630 -2.195 1.00 75.88 89 CYS A O 1
ATOM 685 N N . ARG A 1 90 ? -18.138 6.627 -4.349 1.00 77.44 90 ARG A N 1
ATOM 686 C CA . ARG A 1 90 ? -19.503 6.867 -4.881 1.00 77.44 90 ARG A CA 1
ATOM 687 C C . ARG A 1 90 ? -20.450 5.680 -4.670 1.00 77.44 90 ARG A C 1
ATOM 689 O O . ARG A 1 90 ? -21.661 5.829 -4.784 1.00 77.44 90 ARG A O 1
ATOM 696 N N . VAL A 1 91 ? -19.881 4.502 -4.440 1.00 84.25 91 VAL A N 1
ATOM 697 C CA . VAL A 1 91 ? -20.588 3.239 -4.228 1.00 84.25 91 VAL A CA 1
ATOM 698 C C . VAL A 1 91 ? -20.565 2.924 -2.738 1.00 84.25 91 VAL A C 1
ATOM 700 O O . VAL A 1 91 ? -19.545 3.140 -2.081 1.00 84.25 91 VAL A O 1
ATOM 703 N N . GLN A 1 92 ? -21.672 2.395 -2.220 1.00 81.19 92 GLN A N 1
ATOM 704 C CA . GLN A 1 92 ? -21.744 1.905 -0.847 1.00 81.19 92 GLN A CA 1
ATOM 705 C C . GLN A 1 92 ? -20.838 0.683 -0.693 1.00 81.19 92 GLN A C 1
ATOM 707 O O . GLN A 1 92 ? -21.091 -0.353 -1.301 1.00 81.19 92 GLN A O 1
ATOM 712 N N . LEU A 1 93 ? -19.781 0.815 0.107 1.00 84.69 93 LEU A N 1
ATOM 713 C CA . LEU A 1 93 ? -18.864 -0.280 0.412 1.00 84.69 93 LEU A CA 1
ATOM 714 C C . LEU A 1 93 ? -19.343 -1.037 1.649 1.00 84.69 93 LEU A C 1
ATOM 716 O O . LEU A 1 93 ? -19.561 -0.444 2.715 1.00 84.69 93 LEU A O 1
ATOM 720 N N . SER A 1 94 ? -19.479 -2.354 1.509 1.00 91.62 94 SER A N 1
ATOM 721 C CA . SER A 1 94 ? -19.723 -3.245 2.637 1.00 91.62 94 SER A CA 1
ATOM 722 C C . SER A 1 94 ? -18.450 -3.437 3.469 1.00 91.62 94 SER A C 1
ATOM 724 O O . SER A 1 94 ? -17.342 -3.114 3.039 1.00 91.62 94 SER A O 1
ATOM 726 N N . VAL A 1 95 ? -18.587 -3.985 4.680 1.00 93.25 95 VAL A N 1
ATOM 727 C CA . VAL A 1 95 ? -17.422 -4.298 5.530 1.00 93.25 95 VAL A CA 1
ATOM 728 C C . VAL A 1 95 ? -16.512 -5.335 4.859 1.00 93.25 95 VAL A C 1
ATOM 730 O O . VAL A 1 95 ? -15.296 -5.197 4.921 1.00 93.25 95 VAL A O 1
ATOM 733 N N . ALA A 1 96 ? -17.084 -6.312 4.148 1.00 93.62 96 ALA A N 1
ATOM 734 C CA . ALA A 1 96 ? -16.316 -7.313 3.408 1.00 93.62 96 ALA A CA 1
ATOM 735 C C . ALA A 1 96 ? -15.498 -6.686 2.265 1.00 93.62 96 ALA A C 1
ATOM 737 O O . ALA A 1 96 ? -14.343 -7.057 2.052 1.00 93.62 96 ALA A O 1
ATOM 738 N N . ASP A 1 97 ? -16.053 -5.682 1.577 1.00 91.88 97 ASP A N 1
ATOM 739 C CA . ASP A 1 97 ? -15.316 -4.944 0.545 1.00 91.88 97 ASP A CA 1
ATOM 740 C C . ASP A 1 97 ? -14.130 -4.192 1.156 1.00 91.88 97 ASP A C 1
ATOM 742 O O . ASP A 1 97 ? -13.035 -4.193 0.597 1.00 91.88 97 ASP A O 1
ATOM 746 N N . ILE A 1 98 ? -14.322 -3.591 2.336 1.00 92.38 98 ILE A N 1
ATOM 747 C CA . ILE A 1 98 ? -13.253 -2.906 3.073 1.00 92.38 98 ILE A CA 1
ATOM 748 C C . ILE A 1 98 ? -12.166 -3.892 3.499 1.00 92.38 98 ILE A C 1
ATOM 750 O O . ILE A 1 98 ? -10.988 -3.593 3.335 1.00 92.38 98 ILE A O 1
ATOM 754 N N . GLU A 1 99 ? -12.521 -5.081 3.981 1.00 93.75 99 GLU A N 1
ATOM 755 C CA . GLU A 1 99 ? -11.542 -6.122 4.314 1.00 93.75 99 GLU A CA 1
ATOM 756 C C . GLU A 1 99 ? -10.750 -6.584 3.087 1.00 93.75 99 GLU A C 1
ATOM 758 O O . GLU A 1 99 ? -9.534 -6.771 3.178 1.00 93.75 99 GLU A O 1
ATOM 763 N N . SER A 1 100 ? -11.404 -6.702 1.926 1.00 92.19 100 SER A N 1
ATOM 764 C CA . SER A 1 100 ? -10.724 -7.002 0.663 1.00 92.19 100 SER A CA 1
ATOM 765 C C . SER A 1 100 ? -9.832 -5.855 0.187 1.00 92.19 100 SER A C 1
ATOM 767 O O . SER A 1 100 ? -8.806 -6.104 -0.434 1.00 92.19 100 SER A O 1
ATOM 769 N N . ILE A 1 101 ? -10.198 -4.601 0.446 1.00 90.88 101 ILE A N 1
ATOM 770 C CA . ILE A 1 101 ? -9.353 -3.444 0.124 1.00 90.88 101 ILE A CA 1
ATOM 771 C C . ILE A 1 101 ? -8.139 -3.405 1.063 1.00 90.88 101 ILE A C 1
ATOM 773 O O . ILE A 1 101 ? -7.009 -3.226 0.611 1.00 90.88 101 ILE A O 1
ATOM 777 N N . LEU A 1 102 ? -8.349 -3.630 2.363 1.00 91.31 102 LEU A N 1
ATOM 778 C CA . LEU A 1 102 ? -7.281 -3.674 3.363 1.00 91.31 102 LEU A CA 1
ATOM 779 C C . LEU A 1 102 ? -6.337 -4.860 3.143 1.00 91.31 102 LEU A C 1
ATOM 781 O O . LEU A 1 102 ? -5.147 -4.738 3.417 1.00 91.31 102 LEU A O 1
ATOM 785 N N . SER A 1 103 ? -6.815 -5.987 2.609 1.00 92.25 103 SER A N 1
ATOM 786 C CA . SER A 1 103 ? -5.941 -7.118 2.279 1.00 92.25 103 SER A CA 1
ATOM 787 C C . SER A 1 103 ? -4.905 -6.755 1.209 1.00 92.25 103 SER A C 1
ATOM 789 O O . SER A 1 103 ? -3.760 -7.184 1.319 1.00 92.25 103 SER A O 1
ATOM 791 N N . VAL A 1 104 ? -5.246 -5.887 0.248 1.00 91.25 104 VAL A N 1
ATOM 792 C CA . VAL A 1 104 ? -4.276 -5.345 -0.720 1.00 91.25 104 VAL A CA 1
ATOM 793 C C . VAL A 1 104 ? -3.205 -4.521 -0.005 1.00 91.25 104 VAL A C 1
ATOM 795 O O . VAL A 1 104 ? -2.021 -4.741 -0.227 1.00 91.25 104 VAL A O 1
ATOM 798 N N . ALA A 1 105 ? -3.592 -3.653 0.933 1.00 89.62 105 ALA A N 1
ATOM 799 C CA . ALA A 1 105 ? -2.630 -2.870 1.714 1.00 89.62 105 ALA A CA 1
ATOM 800 C C . ALA A 1 105 ? -1.722 -3.741 2.615 1.00 89.62 105 ALA A C 1
ATOM 802 O O . ALA A 1 105 ? -0.588 -3.352 2.911 1.00 89.62 105 ALA A O 1
ATOM 803 N N . VAL A 1 106 ? -2.197 -4.920 3.045 1.00 92.00 106 VAL A N 1
ATOM 804 C CA . VAL A 1 106 ? -1.366 -5.933 3.725 1.00 92.00 106 VAL A CA 1
ATOM 805 C C . VAL A 1 106 ? -0.341 -6.527 2.756 1.00 92.00 106 VAL A C 1
ATOM 807 O O . VAL A 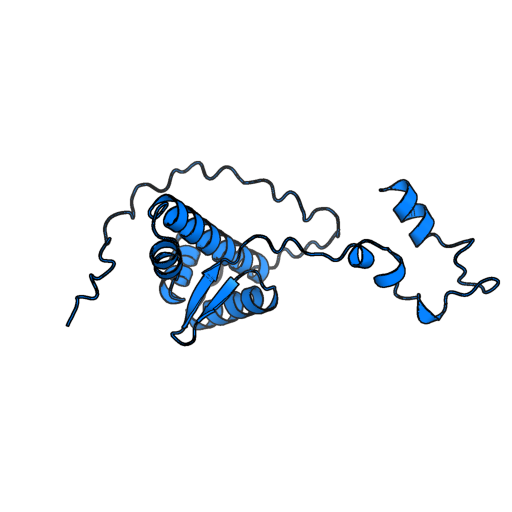1 106 ? 0.825 -6.673 3.121 1.00 92.00 106 VAL A O 1
ATOM 810 N N . LEU A 1 107 ? -0.748 -6.844 1.521 1.00 89.75 107 LEU A N 1
ATOM 811 C CA . LEU A 1 107 ? 0.158 -7.349 0.479 1.00 89.75 107 LEU A CA 1
ATOM 812 C C . LEU A 1 107 ? 1.230 -6.316 0.109 1.00 89.75 107 LEU A C 1
ATOM 814 O O . LEU A 1 107 ? 2.397 -6.674 -0.031 1.00 89.75 107 LEU A O 1
ATOM 818 N N . ASP A 1 108 ? 0.856 -5.036 0.065 1.00 87.88 108 ASP A N 1
ATOM 819 C CA . ASP A 1 108 ? 1.766 -3.903 -0.151 1.00 87.88 108 ASP A CA 1
ATOM 820 C C . ASP A 1 108 ? 2.665 -3.607 1.067 1.00 87.88 108 ASP A C 1
ATOM 822 O O . ASP A 1 108 ? 3.398 -2.617 1.071 1.00 87.88 108 ASP A O 1
ATOM 826 N N . ARG A 1 109 ? 2.588 -4.424 2.132 1.00 88.75 109 ARG A N 1
ATOM 827 C CA . ARG A 1 109 ? 3.329 -4.272 3.400 1.00 88.75 109 ARG A CA 1
ATOM 828 C C . ARG A 1 109 ? 3.165 -2.902 4.061 1.00 88.75 109 ARG A C 1
ATOM 830 O O . ARG A 1 109 ? 3.986 -2.488 4.875 1.00 88.75 109 ARG A O 1
ATOM 837 N N . SER A 1 110 ? 2.084 -2.201 3.741 1.00 89.31 110 SER A N 1
ATOM 838 C CA . SER A 1 110 ? 1.792 -0.882 4.303 1.00 89.31 110 SER A CA 1
ATOM 839 C C . SER A 1 110 ? 1.064 -0.992 5.645 1.00 89.31 110 SER A C 1
ATOM 841 O O . SER A 1 110 ? 1.162 -0.101 6.491 1.00 89.31 110 SER A O 1
ATOM 843 N N . ILE A 1 111 ? 0.354 -2.102 5.867 1.00 93.75 111 ILE A N 1
ATOM 844 C CA . ILE A 1 111 ? -0.334 -2.419 7.121 1.00 93.75 111 ILE A CA 1
ATOM 845 C C . ILE A 1 111 ? -0.090 -3.876 7.520 1.00 93.75 111 ILE A C 1
ATOM 847 O O . ILE A 1 111 ? 0.203 -4.729 6.685 1.00 93.75 111 ILE A O 1
ATOM 851 N N . GLU A 1 112 ? -0.255 -4.174 8.802 1.00 93.88 112 GLU A N 1
ATOM 852 C CA . GLU A 1 112 ? -0.278 -5.534 9.337 1.00 93.88 112 GLU A CA 1
ATOM 853 C C . GLU A 1 112 ? -1.693 -5.905 9.792 1.00 93.88 112 GLU A C 1
ATOM 855 O O . GLU A 1 112 ? -2.459 -5.050 10.245 1.00 93.88 112 GLU A O 1
ATOM 860 N N . ARG A 1 113 ? -2.031 -7.193 9.677 1.00 95.12 113 ARG A N 1
ATOM 861 C CA . ARG A 1 113 ? -3.286 -7.778 10.163 1.00 95.12 113 ARG A CA 1
ATOM 862 C C . ARG A 1 113 ? -2.976 -8.788 11.262 1.00 95.12 113 ARG A C 1
ATOM 864 O O . ARG A 1 113 ? -2.134 -9.666 11.076 1.00 95.12 113 ARG A O 1
ATOM 871 N N . ARG A 1 114 ? -3.684 -8.692 12.383 1.00 93.00 114 ARG A N 1
ATOM 872 C CA . ARG A 1 114 ? -3.606 -9.639 13.499 1.00 93.00 114 ARG A CA 1
ATOM 873 C C . ARG A 1 114 ? -4.661 -10.746 13.344 1.00 93.00 114 ARG A C 1
ATOM 875 O O . ARG A 1 114 ? -5.638 -10.604 12.610 1.00 93.00 114 ARG A O 1
ATOM 882 N N . ALA A 1 115 ? -4.450 -11.875 14.023 1.00 90.50 115 ALA A N 1
ATOM 883 C CA . ALA A 1 115 ? -5.351 -13.032 13.991 1.00 90.50 115 ALA A CA 1
ATOM 884 C C . ALA A 1 115 ? -6.784 -12.726 14.476 1.00 90.50 115 ALA A C 1
ATOM 886 O O . ALA A 1 115 ? -7.722 -13.403 14.072 1.00 90.50 115 ALA A O 1
ATOM 887 N N . ASP A 1 116 ? -6.958 -11.692 15.299 1.00 89.81 116 ASP A N 1
ATOM 888 C CA . ASP A 1 116 ? -8.254 -11.194 15.777 1.00 89.81 116 ASP A CA 1
ATOM 889 C C . ASP A 1 116 ? -9.023 -10.359 14.733 1.00 89.81 116 ASP A C 1
ATOM 891 O O . ASP A 1 116 ? -10.143 -9.921 14.995 1.00 89.81 116 ASP A O 1
ATOM 895 N N . GLY A 1 117 ? -8.440 -10.134 13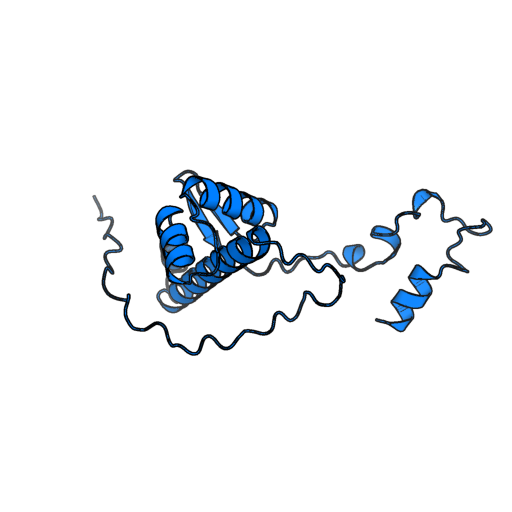.551 1.00 89.00 117 GLY A N 1
ATOM 896 C CA . GLY A 1 117 ? -9.039 -9.329 12.489 1.00 89.00 117 GLY A CA 1
ATOM 897 C C . GLY A 1 117 ? -8.830 -7.823 12.643 1.00 89.00 117 GLY A C 1
ATOM 898 O O . GLY A 1 117 ? -9.464 -7.059 11.915 1.00 89.00 117 GLY A O 1
ATOM 899 N N . MET A 1 118 ? -7.957 -7.376 13.551 1.00 94.81 118 MET A N 1
ATOM 900 C CA . MET A 1 118 ? -7.565 -5.970 13.635 1.00 94.81 118 MET A CA 1
ATOM 901 C C . MET A 1 118 ? -6.389 -5.637 12.715 1.00 94.81 118 MET A C 1
ATOM 903 O O . MET A 1 118 ? -5.535 -6.476 12.414 1.00 94.81 118 MET A O 1
ATOM 907 N N . TYR A 1 119 ? -6.338 -4.377 12.299 1.00 95.81 119 TYR A N 1
ATOM 908 C CA . TYR A 1 119 ? -5.361 -3.827 11.371 1.00 95.81 119 TYR A CA 1
ATOM 909 C C . TYR A 1 119 ? -4.577 -2.694 12.024 1.00 95.81 119 TYR A C 1
ATOM 911 O O . TYR A 1 119 ? -5.123 -1.938 12.827 1.00 95.81 119 TYR A O 1
ATOM 919 N N . ARG A 1 120 ? -3.307 -2.544 11.648 1.00 94.69 120 ARG A N 1
ATOM 920 C CA . ARG A 1 120 ? -2.438 -1.455 12.110 1.00 94.69 120 ARG A CA 1
ATOM 921 C C . ARG A 1 120 ? -1.515 -1.004 10.988 1.00 94.69 120 ARG A C 1
ATOM 923 O O . ARG A 1 120 ? -0.998 -1.837 10.248 1.00 94.69 120 ARG A O 1
ATOM 930 N N . ALA A 1 121 ? -1.263 0.298 10.874 1.00 94.56 121 ALA A N 1
ATOM 931 C CA . ALA A 1 121 ? -0.283 0.801 9.916 1.00 94.56 121 ALA A CA 1
ATOM 932 C C . ALA A 1 121 ? 1.153 0.416 10.301 1.00 94.56 121 ALA A C 1
ATOM 934 O O . ALA A 1 121 ? 1.579 0.556 11.455 1.00 94.56 121 ALA A O 1
ATOM 935 N N . LEU A 1 122 ? 1.928 -0.020 9.310 1.00 90.62 122 LEU A N 1
ATOM 936 C CA . LEU A 1 122 ? 3.367 -0.204 9.449 1.00 90.62 122 LEU A CA 1
ATOM 937 C C . LEU A 1 122 ? 4.100 1.129 9.262 1.00 90.62 122 LEU A C 1
ATOM 939 O O . LEU A 1 122 ? 3.510 2.146 8.900 1.00 90.62 122 LEU A O 1
ATOM 943 N N . GLY A 1 123 ? 5.373 1.152 9.667 1.00 80.56 123 GLY A N 1
ATOM 944 C CA . GLY A 1 123 ? 6.201 2.346 9.496 1.00 80.56 123 GLY A CA 1
ATOM 945 C C . GLY A 1 123 ? 6.546 2.484 8.021 1.00 80.56 123 GLY A C 1
ATOM 946 O O . GLY A 1 123 ? 6.302 1.554 7.254 1.00 80.56 123 GLY A O 1
ATOM 947 N N . ALA A 1 124 ? 7.134 3.610 7.622 1.00 70.00 124 ALA A N 1
ATOM 948 C CA . ALA A 1 124 ? 7.719 3.689 6.290 1.00 70.00 124 ALA A CA 1
ATOM 949 C C . ALA A 1 124 ? 8.699 2.517 6.109 1.00 70.00 124 ALA A C 1
ATOM 951 O O . ALA A 1 124 ? 9.630 2.366 6.903 1.00 70.00 124 ALA A O 1
ATOM 952 N N . ASP A 1 125 ? 8.455 1.674 5.105 1.00 63.09 125 ASP A N 1
ATOM 953 C CA . ASP A 1 125 ? 9.366 0.592 4.748 1.00 63.09 125 ASP A CA 1
ATOM 954 C C . ASP A 1 125 ? 10.582 1.232 4.073 1.00 63.09 125 ASP A C 1
ATOM 956 O O . ASP A 1 125 ? 10.547 1.634 2.907 1.00 63.09 125 ASP A O 1
ATOM 960 N N . THR A 1 126 ? 11.636 1.457 4.852 1.00 57.12 126 THR A N 1
ATOM 961 C CA . THR A 1 126 ? 12.810 2.229 4.427 1.00 57.12 126 THR A CA 1
ATOM 962 C C . THR A 1 126 ? 13.816 1.417 3.627 1.00 57.12 126 THR A C 1
ATOM 964 O O . THR A 1 126 ? 14.923 1.896 3.395 1.00 57.12 126 THR A O 1
ATOM 967 N N . MET A 1 127 ? 13.472 0.220 3.150 1.00 55.28 127 MET A N 1
ATOM 968 C CA . MET A 1 127 ? 14.469 -0.633 2.514 1.00 55.28 127 MET A CA 1
ATOM 969 C C . MET A 1 127 ? 14.076 -1.073 1.107 1.00 55.28 127 MET A C 1
ATOM 971 O O . MET A 1 127 ? 13.822 -2.242 0.831 1.00 55.28 127 MET A O 1
ATOM 975 N N . ARG A 1 128 ? 14.158 -0.132 0.160 1.00 65.06 128 ARG A N 1
ATOM 976 C CA . ARG A 1 128 ? 14.569 -0.522 -1.193 1.00 65.06 128 ARG A CA 1
ATOM 977 C C . ARG A 1 128 ? 16.064 -0.797 -1.133 1.00 65.06 128 ARG A C 1
ATOM 979 O O . ARG A 1 128 ? 16.837 0.079 -0.753 1.00 65.06 128 ARG A O 1
ATOM 986 N N . SER A 1 129 ? 16.479 -2.015 -1.466 1.00 79.00 129 SER A N 1
ATOM 987 C CA . SER A 1 129 ? 17.902 -2.310 -1.609 1.00 79.00 129 SER A CA 1
ATOM 988 C C . SER A 1 129 ? 18.514 -1.363 -2.646 1.00 79.00 129 SER A C 1
ATOM 990 O O . SER A 1 129 ? 17.857 -1.014 -3.624 1.00 79.00 129 SER A O 1
ATOM 992 N N . ALA A 1 130 ? 19.779 -0.969 -2.472 1.00 81.06 130 ALA A N 1
ATOM 993 C CA . ALA A 1 130 ? 20.471 -0.124 -3.454 1.00 81.06 130 ALA A CA 1
ATOM 994 C C . ALA A 1 130 ? 20.428 -0.733 -4.870 1.00 81.06 130 ALA A C 1
ATOM 996 O O . ALA A 1 130 ? 20.351 -0.023 -5.865 1.00 81.06 130 ALA A O 1
ATOM 997 N N . SER A 1 131 ? 20.383 -2.065 -4.952 1.00 84.00 131 SER A N 1
ATOM 998 C CA . SER A 1 131 ? 20.188 -2.808 -6.192 1.00 84.00 131 SER A CA 1
ATOM 999 C C . SER A 1 131 ? 18.845 -2.512 -6.875 1.00 84.00 131 SER A C 1
ATOM 1001 O O . SER A 1 131 ? 18.806 -2.372 -8.090 1.00 84.00 131 SER A O 1
ATOM 1003 N N . ALA A 1 132 ? 17.756 -2.312 -6.128 1.00 83.44 132 ALA A N 1
ATOM 1004 C CA . ALA A 1 132 ? 16.449 -1.960 -6.689 1.00 83.44 132 ALA A CA 1
ATOM 1005 C C . ALA A 1 132 ? 16.395 -0.544 -7.300 1.00 83.44 132 ALA A C 1
ATOM 1007 O O . ALA A 1 132 ? 15.376 -0.170 -7.876 1.00 83.44 132 ALA A O 1
ATOM 1008 N N . LEU A 1 133 ? 17.462 0.250 -7.152 1.00 82.38 133 LEU A N 1
ATOM 1009 C CA . LEU A 1 133 ? 17.621 1.550 -7.807 1.00 82.38 133 LEU A CA 1
ATOM 1010 C C . LEU A 1 133 ? 18.398 1.452 -9.129 1.00 82.38 133 LEU A C 1
ATOM 1012 O O . LEU A 1 133 ? 18.431 2.426 -9.881 1.00 82.38 133 LEU A O 1
ATOM 1016 N N . LEU A 1 134 ? 19.023 0.303 -9.415 1.00 86.75 134 LEU A N 1
ATOM 1017 C CA . LEU A 1 134 ? 19.798 0.089 -10.633 1.00 86.75 134 LEU A CA 1
ATOM 1018 C C . LEU A 1 134 ? 18.860 -0.268 -11.796 1.00 86.75 134 LEU A C 1
ATOM 1020 O O . LEU A 1 134 ? 18.154 -1.275 -11.714 1.00 86.75 134 LEU A O 1
ATOM 1024 N N . PRO A 1 135 ? 18.901 0.465 -12.925 1.00 88.19 135 PRO A N 1
ATOM 1025 C CA . PRO A 1 135 ? 17.963 0.268 -14.034 1.00 88.19 135 PRO A CA 1
ATOM 1026 C C . PRO A 1 135 ? 18.062 -1.135 -14.649 1.00 88.19 135 PRO A C 1
ATOM 1028 O O . PRO A 1 135 ? 17.082 -1.657 -15.171 1.00 88.19 135 PRO A O 1
ATOM 1031 N N . CYS A 1 136 ? 19.224 -1.784 -14.540 1.00 90.19 136 CYS A N 1
ATOM 1032 C CA . CYS A 1 136 ? 19.457 -3.124 -15.069 1.00 90.19 136 CYS A CA 1
ATOM 1033 C C . CYS A 1 136 ? 18.613 -4.208 -14.380 1.00 90.19 136 CYS A C 1
ATOM 1035 O O . CYS A 1 136 ? 18.288 -5.202 -15.020 1.00 90.19 136 CYS A O 1
ATOM 1037 N N . LEU A 1 137 ? 18.232 -4.027 -13.109 1.00 89.00 137 LEU A N 1
ATOM 1038 C CA . LEU A 1 137 ? 17.449 -5.021 -12.359 1.00 89.00 137 LEU A CA 1
ATOM 1039 C C . LEU A 1 137 ? 15.937 -4.906 -12.580 1.00 89.00 137 LEU A C 1
ATOM 1041 O O . LEU A 1 137 ? 15.191 -5.814 -12.218 1.00 89.00 137 LEU A O 1
ATOM 1045 N N . GLN A 1 138 ? 15.489 -3.825 -13.216 1.00 86.94 138 GLN A N 1
ATOM 1046 C CA . GLN A 1 138 ? 14.127 -3.662 -13.725 1.00 86.94 138 GLN A CA 1
ATOM 1047 C C . GLN A 1 138 ? 14.073 -3.702 -15.259 1.00 86.94 138 GLN A C 1
ATOM 1049 O O . GLN A 1 138 ? 13.004 -3.514 -15.840 1.00 86.94 138 GLN A O 1
ATOM 1054 N N . CYS A 1 139 ? 15.206 -3.936 -15.926 1.00 91.25 139 CYS A N 1
ATOM 1055 C CA . CYS A 1 139 ? 15.279 -3.936 -17.377 1.00 91.25 139 CYS A CA 1
ATOM 1056 C C . CYS A 1 139 ? 14.581 -5.186 -17.944 1.00 91.25 139 CYS A C 1
ATOM 1058 O O . CYS A 1 139 ? 14.987 -6.306 -17.625 1.00 91.25 139 CYS A O 1
ATOM 1060 N N . PRO A 1 140 ? 13.573 -5.030 -18.822 1.00 91.19 140 PRO A N 1
ATOM 1061 C CA . PRO A 1 140 ? 12.870 -6.166 -19.418 1.00 91.19 140 PRO A CA 1
ATOM 1062 C C . PRO A 1 140 ? 13.746 -6.969 -20.392 1.00 91.19 140 PRO A C 1
ATOM 1064 O O . PRO A 1 140 ? 13.436 -8.120 -20.674 1.00 91.19 140 PRO A O 1
ATOM 1067 N N . LEU A 1 141 ? 14.836 -6.372 -20.885 1.00 92.00 141 LEU A N 1
ATOM 1068 C CA . LEU A 1 141 ? 15.753 -6.951 -21.873 1.00 92.00 141 LEU A CA 1
ATOM 1069 C C . LEU A 1 141 ? 17.100 -7.358 -21.255 1.00 92.00 141 LEU A C 1
ATOM 1071 O O . LEU A 1 141 ? 18.084 -7.544 -21.964 1.00 92.00 141 LEU A O 1
ATOM 1075 N N . ALA A 1 142 ? 17.178 -7.470 -19.924 1.00 91.50 142 ALA A N 1
ATOM 1076 C CA . ALA A 1 142 ? 18.429 -7.790 -19.235 1.00 91.50 142 ALA A CA 1
ATOM 1077 C C . ALA A 1 142 ? 19.034 -9.133 -19.684 1.00 91.50 142 ALA A C 1
ATOM 1079 O O . ALA A 1 142 ? 20.254 -9.269 -19.707 1.00 91.50 142 ALA A O 1
ATOM 1080 N N . ALA A 1 143 ? 18.188 -10.100 -20.055 1.00 92.44 143 ALA A N 1
ATOM 1081 C CA . ALA A 1 143 ? 18.614 -11.421 -20.510 1.00 92.44 143 ALA A CA 1
ATOM 1082 C C . ALA A 1 143 ? 19.310 -11.403 -21.882 1.00 92.44 143 ALA A C 1
ATOM 1084 O O . ALA A 1 143 ? 20.124 -12.282 -22.143 1.00 92.44 143 ALA A O 1
ATOM 1085 N N . ASP A 1 144 ? 19.023 -10.397 -22.714 1.00 93.56 144 ASP A N 1
ATOM 1086 C CA . ASP A 1 144 ? 19.534 -10.275 -24.084 1.00 93.56 144 ASP A CA 1
ATOM 1087 C C . ASP A 1 144 ? 20.677 -9.247 -24.198 1.00 93.56 144 ASP A C 1
ATOM 1089 O O . ASP A 1 144 ? 21.202 -9.004 -25.283 1.00 93.56 144 ASP A O 1
ATOM 1093 N N . CYS A 1 145 ? 21.068 -8.621 -23.083 1.00 94.31 145 CYS A N 1
ATOM 1094 C CA . CYS A 1 145 ? 22.049 -7.544 -23.058 1.00 94.31 145 CYS A CA 1
ATOM 1095 C C . CYS A 1 145 ? 23.481 -8.086 -22.958 1.00 94.31 145 CYS A C 1
ATOM 1097 O O . CYS A 1 145 ? 23.934 -8.478 -21.879 1.00 94.31 145 CYS A O 1
ATOM 1099 N N . PHE A 1 146 ? 24.222 -8.052 -24.070 1.00 94.69 146 PHE A N 1
ATOM 1100 C CA . PHE A 1 146 ? 25.600 -8.547 -24.137 1.00 94.69 146 PHE A CA 1
ATOM 1101 C C . PHE A 1 146 ? 26.533 -7.581 -24.882 1.00 94.69 146 PHE A C 1
ATOM 1103 O O . PHE A 1 146 ? 26.119 -6.920 -25.835 1.00 94.69 146 PHE A O 1
ATOM 1110 N N . PRO A 1 147 ? 27.822 -7.498 -24.499 1.00 94.88 147 PRO A N 1
ATOM 1111 C CA . PRO A 1 147 ? 28.804 -6.717 -25.247 1.00 94.88 147 PRO A CA 1
ATOM 1112 C C . PRO A 1 147 ? 28.889 -7.158 -26.717 1.00 94.88 147 PRO A C 1
ATOM 1114 O O . PRO A 1 147 ? 29.178 -8.318 -26.998 1.00 94.88 147 PRO A O 1
ATOM 1117 N N . GLY A 1 148 ? 28.672 -6.226 -27.649 1.00 90.00 148 GLY A N 1
ATOM 1118 C CA . GLY A 1 148 ? 28.755 -6.480 -29.095 1.00 90.00 148 GLY A CA 1
ATOM 1119 C C . GLY A 1 148 ? 27.490 -7.057 -29.744 1.00 90.00 148 GLY A C 1
ATOM 1120 O O . GLY A 1 148 ? 27.502 -7.292 -30.950 1.00 90.00 148 GLY A O 1
ATOM 1121 N N . ALA A 1 149 ? 26.415 -7.268 -28.981 1.00 91.56 149 ALA A N 1
ATOM 1122 C CA . ALA A 1 149 ? 25.098 -7.603 -29.520 1.00 91.56 149 ALA A CA 1
ATOM 1123 C C . ALA A 1 149 ? 24.328 -6.343 -29.969 1.00 91.56 149 ALA A C 1
ATOM 1125 O O . ALA A 1 149 ? 24.779 -5.217 -29.762 1.00 91.56 149 ALA A O 1
ATOM 1126 N N . GLU A 1 150 ? 23.150 -6.529 -30.575 1.00 90.88 150 GLU A N 1
ATOM 1127 C CA . GLU A 1 150 ? 22.236 -5.423 -30.911 1.00 90.88 150 GLU A CA 1
ATOM 1128 C C . GLU A 1 150 ? 21.752 -4.692 -29.647 1.00 90.88 150 GLU A C 1
ATOM 1130 O O . GLU A 1 150 ? 21.724 -3.463 -29.599 1.00 90.88 150 GLU A O 1
ATOM 1135 N N . ILE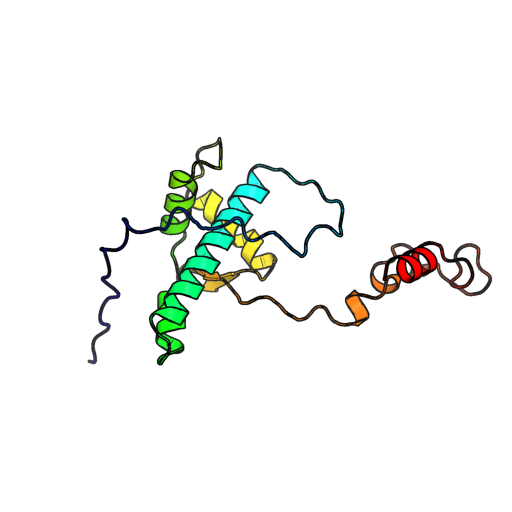 A 1 151 ? 21.458 -5.452 -28.589 1.00 92.69 151 ILE A N 1
ATOM 1136 C CA . ILE A 1 151 ? 21.183 -4.932 -27.249 1.00 92.69 151 ILE A CA 1
ATOM 1137 C C . ILE A 1 151 ? 22.474 -5.058 -26.442 1.00 92.69 151 ILE A C 1
ATOM 1139 O O . ILE A 1 151 ? 22.868 -6.152 -26.038 1.00 92.69 151 ILE A O 1
ATOM 1143 N N . ALA A 1 152 ? 23.147 -3.933 -26.213 1.00 93.69 152 ALA A N 1
ATOM 1144 C CA . ALA A 1 152 ? 24.452 -3.914 -25.570 1.00 93.69 152 ALA A CA 1
ATOM 1145 C C . ALA A 1 152 ? 24.544 -2.816 -24.502 1.00 93.69 152 ALA A C 1
ATOM 1147 O O . ALA A 1 152 ? 23.932 -1.753 -24.640 1.00 93.69 152 ALA A O 1
ATOM 1148 N N . PRO A 1 153 ? 25.342 -3.020 -23.439 1.00 93.25 153 PRO A N 1
ATOM 1149 C CA . PRO A 1 153 ? 25.480 -2.026 -22.379 1.00 93.25 153 PRO A CA 1
ATOM 1150 C C . PRO A 1 153 ? 26.128 -0.722 -22.871 1.00 93.25 153 PRO A C 1
ATOM 1152 O O . PRO A 1 153 ? 25.841 0.337 -22.321 1.00 93.25 153 PRO A O 1
ATOM 1155 N N . GLN A 1 154 ? 26.966 -0.775 -23.915 1.00 93.56 154 GLN A N 1
ATOM 1156 C CA . GLN A 1 154 ? 27.669 0.393 -24.466 1.00 93.56 154 GLN A CA 1
ATOM 1157 C C . GLN A 1 154 ? 26.733 1.385 -25.169 1.00 93.56 154 GLN A C 1
ATOM 1159 O O . GLN A 1 154 ? 27.017 2.578 -25.188 1.00 93.56 154 GLN A O 1
ATOM 1164 N N . THR A 1 155 ? 25.635 0.895 -25.748 1.00 92.81 155 THR A N 1
ATOM 1165 C CA . THR A 1 155 ? 24.653 1.682 -26.514 1.00 92.81 155 THR A CA 1
ATOM 1166 C C . THR A 1 155 ? 23.296 1.764 -25.804 1.00 92.81 155 THR A C 1
ATOM 1168 O O . THR A 1 155 ? 22.302 2.168 -26.400 1.00 92.81 155 THR A O 1
ATOM 1171 N N . CYS A 1 156 ? 23.234 1.385 -24.523 1.00 93.56 156 CYS A N 1
ATOM 1172 C CA . CYS A 1 156 ? 21.989 1.258 -23.772 1.00 93.56 156 CYS A CA 1
ATOM 1173 C C . CYS A 1 156 ? 21.343 2.619 -23.453 1.00 93.56 156 CYS A C 1
ATOM 1175 O O . CYS A 1 156 ? 21.811 3.366 -22.588 1.00 93.56 156 CYS A O 1
ATOM 1177 N N . GLU A 1 157 ? 20.199 2.898 -24.082 1.00 91.56 157 GLU A N 1
ATOM 1178 C CA . GLU A 1 157 ? 19.419 4.119 -23.843 1.00 91.56 157 GLU A CA 1
ATOM 1179 C C . GLU A 1 157 ? 18.867 4.201 -22.414 1.00 91.56 157 GLU A C 1
ATOM 1181 O O . GLU A 1 157 ? 18.918 5.265 -21.800 1.00 91.56 157 GLU A O 1
ATOM 1186 N N . TYR A 1 158 ? 18.392 3.084 -21.846 1.00 89.94 158 TYR A N 1
ATOM 1187 C CA . TYR A 1 158 ? 17.868 3.052 -20.473 1.00 89.94 158 TYR A CA 1
ATOM 1188 C C . TYR A 1 158 ? 18.924 3.469 -19.447 1.00 89.94 158 TYR A C 1
ATOM 1190 O O . TYR A 1 158 ? 18.621 4.187 -18.494 1.00 89.94 158 TYR A O 1
ATOM 1198 N N . PHE A 1 159 ? 20.171 3.039 -19.649 1.00 90.88 159 PHE A N 1
ATOM 1199 C CA . PHE A 1 159 ? 21.275 3.386 -18.762 1.00 90.88 159 PHE A CA 1
ATOM 1200 C C . PHE A 1 159 ? 21.685 4.854 -18.929 1.00 90.88 159 PHE A C 1
ATOM 1202 O O . PHE A 1 159 ? 21.852 5.559 -17.934 1.00 90.88 159 PHE A O 1
ATOM 1209 N N . ALA A 1 160 ? 21.760 5.343 -20.171 1.00 91.69 160 ALA A N 1
ATOM 1210 C CA . ALA A 1 160 ? 22.068 6.743 -20.459 1.00 91.69 160 ALA A CA 1
ATOM 1211 C C . ALA A 1 160 ? 21.006 7.708 -19.895 1.00 91.69 160 ALA A C 1
ATOM 1213 O O . ALA A 1 160 ? 21.348 8.696 -19.247 1.00 91.69 160 ALA A O 1
ATOM 1214 N N . GLN A 1 161 ? 19.717 7.401 -20.079 1.00 92.00 161 GLN A N 1
ATOM 1215 C CA . GLN A 1 161 ? 18.614 8.194 -19.527 1.00 92.00 161 GLN A CA 1
ATOM 1216 C C . GLN A 1 161 ? 18.602 8.179 -17.997 1.00 92.00 161 GLN A C 1
ATOM 1218 O O . GLN A 1 161 ? 18.320 9.202 -17.374 1.00 92.00 161 GLN A O 1
ATOM 1223 N N . TRP A 1 162 ? 18.905 7.035 -17.379 1.00 89.44 162 TRP A N 1
ATOM 1224 C CA . TRP A 1 162 ? 19.007 6.940 -15.925 1.00 89.44 162 TRP A CA 1
ATOM 1225 C C . TRP A 1 162 ? 20.148 7.811 -15.384 1.00 89.44 162 TRP A C 1
ATOM 1227 O O . TRP A 1 162 ? 19.917 8.563 -14.441 1.00 89.44 162 TRP A O 1
ATOM 1237 N N . LEU A 1 163 ? 21.330 7.788 -16.013 1.00 89.62 163 LEU A N 1
ATOM 1238 C CA . LEU A 1 163 ? 22.456 8.658 -15.642 1.00 89.62 163 LEU A CA 1
ATOM 1239 C C . LEU A 1 163 ? 22.146 10.150 -15.824 1.00 89.62 163 LEU A C 1
ATOM 1241 O O . LEU A 1 163 ? 22.616 10.962 -15.038 1.00 89.62 163 LEU A O 1
ATOM 1245 N N . ALA A 1 164 ? 21.357 10.516 -16.836 1.00 92.38 164 ALA A N 1
ATOM 1246 C CA . ALA A 1 164 ? 20.975 11.908 -17.076 1.00 92.38 164 ALA A CA 1
ATOM 1247 C C . ALA A 1 164 ? 19.924 12.446 -16.081 1.00 92.38 164 ALA A C 1
ATOM 1249 O O . ALA A 1 164 ? 19.850 13.654 -15.871 1.00 92.38 164 ALA A O 1
ATOM 1250 N N . ASN A 1 165 ? 19.103 11.565 -15.492 1.00 81.00 165 ASN A N 1
ATOM 1251 C CA . ASN A 1 165 ? 17.968 11.916 -14.620 1.00 81.00 165 ASN A CA 1
ATOM 1252 C C . ASN A 1 165 ? 18.194 11.594 -13.123 1.00 81.00 165 ASN A C 1
ATOM 1254 O O . ASN A 1 165 ? 17.258 11.723 -12.311 1.00 81.00 165 ASN A O 1
ATOM 1258 N N . SER A 1 166 ? 19.393 11.124 -12.775 1.00 68.19 166 SER A N 1
ATOM 1259 C CA . SER A 1 166 ? 19.846 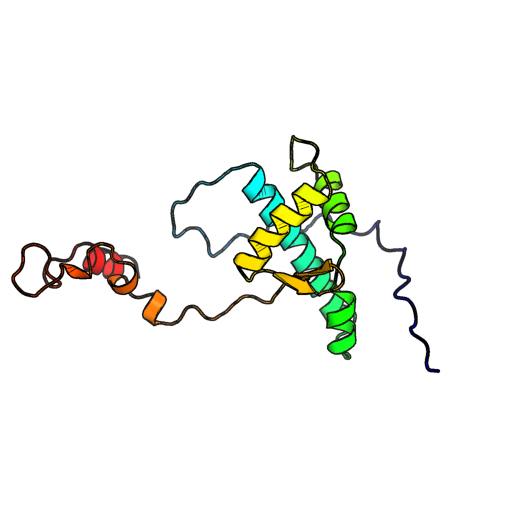10.846 -11.404 1.00 68.19 166 SER A CA 1
ATOM 1260 C C . SER A 1 166 ? 20.635 12.024 -10.855 1.00 68.19 166 SER A C 1
ATOM 1262 O O . SER A 1 166 ? 20.401 12.346 -9.671 1.00 68.19 166 SER A O 1
#

Organism: Toxocara canis (NCBI:txid6265)

Secondary structure (DSSP, 8-state):
------------SS---S-------TT-SSS------HHHHHHHHHHHHHHHHHHHHHHHTTT-HHHHHHHT-EEHHHHHHHHHHTT--SS---HHHHHHHHHHHHHTTSEEE-TTSEEEEPPP-----GGGGSGGGS-TTGGG--TTSSS-GGG-HHHHHHHHH-

Sequence (166 aa):
MHGIELCSALSFLTDFPQDIAFVPFTSCERLGYKKKTASSGCSSIGLCYLQSKRKLSEESHVGDPYAARECSFVRSSEVAQFVRDKGVCRVQLSVADIESILSVAVLDRSIERRADGMYRALGADTMRSASALLPCLQCPLAADCFPGAEIAPQTCEYFAQWLANS

pLDDT: mean 74.89, std 24.76, range [26.02, 95.81]

Radius of gyration: 21.68 Å; chains: 1; bounding box: 50×34×69 Å

InterPro domains:
  IPR007832 RNA polymerase Rpc34 [PF05158] (51-163)
  IPR016049 RNA polymerase Rpc34-like [PTHR12780] (50-163)